Protein AF-A0A520BC47-F1 (afdb_monomer_lite)

Sequence (46 aa):
DNSYFISNVEELDKSWFSENDKVGICGATSTPMWLMEKVKSALELY

Foldseek 3Di:
DLDDDDPALVPDDCVSDDPPDDDDDDDDPPDDPVRVVVNVVSVVVD

Structure (mmCIF, N/CA/C/O backbone):
data_AF-A0A520BC47-F1
#
_entry.id   AF-A0A520BC47-F1
#
loop_
_atom_site.group_PDB
_atom_site.id
_atom_site.type_symbol
_atom_site.label_atom_id
_atom_site.label_alt_id
_atom_site.label_comp_id
_atom_site.label_asym_id
_atom_site.label_entity_id
_atom_site.label_seq_id
_atom_site.pdbx_PD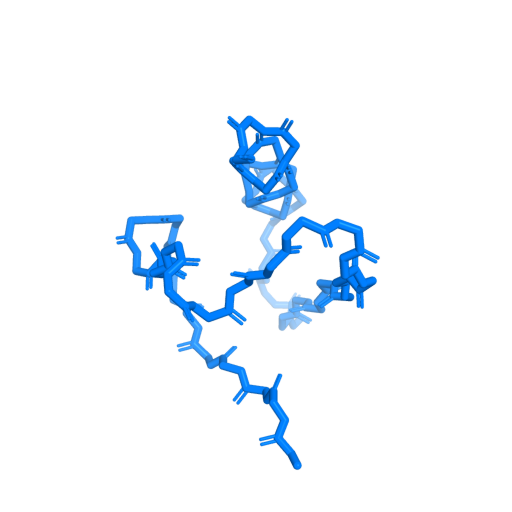B_ins_code
_atom_site.Cartn_x
_atom_site.Cartn_y
_atom_site.Cartn_z
_atom_site.occupancy
_atom_site.B_iso_or_equiv
_atom_site.auth_seq_id
_atom_site.auth_comp_id
_atom_site.auth_asym_id
_atom_site.auth_atom_id
_atom_site.pdbx_PDB_model_num
ATOM 1 N N . ASP A 1 1 ? -14.698 -10.431 -0.778 1.00 59.28 1 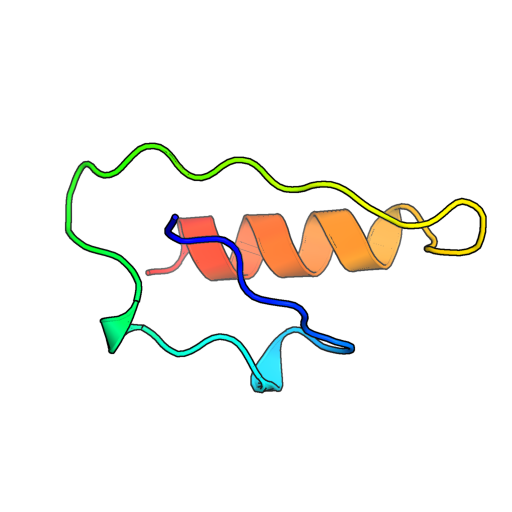ASP A N 1
ATOM 2 C CA . ASP A 1 1 ? -13.681 -9.671 -1.522 1.00 59.28 1 ASP A CA 1
ATOM 3 C C . ASP A 1 1 ? -13.574 -8.252 -1.003 1.00 59.28 1 ASP A C 1
ATOM 5 O O . ASP A 1 1 ? -14.439 -7.446 -1.305 1.00 59.28 1 ASP A O 1
ATOM 9 N N . ASN A 1 2 ? -12.533 -7.961 -0.219 1.00 80.69 2 ASN A N 1
ATOM 10 C CA . ASN A 1 2 ? -12.211 -6.611 0.265 1.00 80.69 2 ASN A CA 1
ATOM 11 C C . ASN A 1 2 ? -10.907 -6.142 -0.401 1.00 80.69 2 ASN A C 1
ATOM 13 O O . ASN A 1 2 ? -9.904 -5.899 0.265 1.00 80.69 2 ASN A O 1
ATOM 17 N N . SER A 1 3 ? -10.889 -6.124 -1.735 1.00 87.81 3 SER A N 1
ATOM 18 C CA . SER A 1 3 ? -9.735 -5.684 -2.521 1.00 87.81 3 SER A CA 1
ATOM 19 C C . SER A 1 3 ? -10.060 -4.360 -3.190 1.00 87.81 3 SER A C 1
ATOM 21 O O . SER A 1 3 ? -10.967 -4.281 -4.015 1.00 87.81 3 SER A O 1
ATOM 23 N N . TYR A 1 4 ? -9.302 -3.331 -2.831 1.00 89.00 4 TYR A N 1
ATOM 24 C CA . TYR A 1 4 ? -9.478 -1.977 -3.335 1.00 89.00 4 TYR A CA 1
ATOM 25 C C . TYR A 1 4 ? -8.294 -1.626 -4.228 1.00 89.00 4 TYR A C 1
ATOM 27 O O . TYR A 1 4 ? -7.140 -1.852 -3.859 1.00 89.00 4 TYR A O 1
ATOM 35 N N . PHE A 1 5 ? -8.581 -1.101 -5.416 1.00 90.75 5 PHE A N 1
ATOM 36 C CA . PHE A 1 5 ? -7.554 -0.563 -6.293 1.00 90.75 5 PHE A CA 1
ATOM 37 C C . PHE A 1 5 ? -7.435 0.933 -6.038 1.00 90.75 5 PHE A C 1
ATOM 39 O O . PHE A 1 5 ? -8.408 1.665 -6.190 1.00 90.75 5 PHE A O 1
ATOM 46 N N . ILE A 1 6 ? -6.239 1.364 -5.660 1.00 88.81 6 ILE A N 1
ATOM 47 C CA . ILE A 1 6 ? -5.905 2.762 -5.410 1.00 88.81 6 ILE A CA 1
ATOM 48 C C . ILE A 1 6 ? -4.671 3.130 -6.228 1.00 88.81 6 ILE A C 1
ATOM 50 O O . ILE A 1 6 ? -3.770 2.309 -6.412 1.00 88.81 6 ILE A O 1
ATOM 54 N N . SER A 1 7 ? -4.612 4.368 -6.709 1.00 89.00 7 SER A N 1
ATOM 55 C CA . SER A 1 7 ? -3.431 4.895 -7.401 1.00 89.00 7 SER A CA 1
ATOM 56 C C . SER A 1 7 ? -2.528 5.676 -6.449 1.00 89.00 7 SER A C 1
ATOM 58 O O . SER A 1 7 ? -1.315 5.713 -6.647 1.00 89.00 7 SER A O 1
ATOM 60 N N . ASN A 1 8 ? -3.104 6.280 -5.406 1.00 87.06 8 ASN A N 1
ATOM 61 C CA . ASN A 1 8 ? -2.386 7.066 -4.405 1.00 87.06 8 ASN A CA 1
ATOM 62 C C . ASN A 1 8 ? -2.915 6.825 -2.987 1.00 87.06 8 ASN A C 1
ATOM 64 O O . ASN A 1 8 ? -4.019 6.331 -2.785 1.00 87.06 8 ASN A O 1
ATOM 68 N N . VAL A 1 9 ? -2.118 7.235 -1.995 1.00 88.94 9 VAL A N 1
ATOM 69 C CA . VAL A 1 9 ? -2.452 7.098 -0.567 1.00 88.94 9 VAL A CA 1
ATOM 70 C C . VAL A 1 9 ? -3.708 7.883 -0.157 1.00 88.94 9 VAL A C 1
ATOM 72 O O . VAL A 1 9 ? -4.383 7.520 0.795 1.00 88.94 9 VAL A O 1
ATOM 75 N N . GLU A 1 10 ? -4.038 8.945 -0.891 1.00 89.31 10 GLU A N 1
ATOM 76 C CA . GLU A 1 10 ? -5.196 9.808 -0.624 1.00 89.31 10 GLU A CA 1
ATOM 77 C C . GLU A 1 10 ? -6.533 9.135 -0.952 1.00 89.31 10 GLU A C 1
ATOM 79 O O . GLU A 1 10 ? -7.570 9.557 -0.451 1.00 89.31 10 GLU A O 1
ATOM 84 N N . GLU A 1 11 ? -6.514 8.084 -1.776 1.00 90.19 11 GLU A N 1
ATOM 85 C CA . GLU A 1 11 ? -7.706 7.297 -2.094 1.00 90.19 11 GLU A CA 1
ATOM 86 C C . GLU A 1 11 ? -8.013 6.240 -1.025 1.00 90.19 11 GLU A C 1
ATOM 88 O O . GLU A 1 11 ? -9.060 5.606 -1.108 1.00 90.19 11 GLU A O 1
ATOM 93 N N . LEU A 1 12 ? -7.140 6.027 -0.026 1.00 88.62 12 LEU A N 1
ATOM 94 C CA . LEU A 1 12 ? -7.476 5.148 1.095 1.00 88.62 12 LEU A CA 1
ATOM 95 C C . LEU A 1 12 ? -8.580 5.771 1.946 1.00 88.62 12 LEU A C 1
ATOM 97 O O . LEU A 1 12 ? -8.392 6.818 2.567 1.00 88.62 12 LEU A O 1
ATOM 101 N N . ASP A 1 13 ? -9.700 5.063 2.054 1.00 87.00 13 ASP A N 1
ATOM 102 C CA . ASP A 1 13 ? -10.754 5.405 2.998 1.00 87.00 13 ASP A CA 1
ATOM 103 C C . ASP A 1 13 ? -10.554 4.637 4.308 1.00 87.00 13 ASP A C 1
ATOM 105 O O . ASP A 1 13 ? -10.461 3.407 4.325 1.00 87.00 13 ASP A O 1
ATOM 109 N N . LYS A 1 14 ? -10.525 5.359 5.433 1.00 83.62 14 LYS A N 1
ATOM 110 C CA . LYS A 1 14 ? -10.439 4.740 6.765 1.00 83.62 14 LYS A CA 1
ATOM 111 C C . LYS A 1 14 ? -11.613 3.806 7.036 1.00 83.62 14 LYS A C 1
ATOM 113 O O . LYS A 1 14 ? -11.450 2.834 7.758 1.00 83.62 14 LYS A O 1
ATOM 118 N N . SER A 1 15 ? -12.771 4.077 6.436 1.00 87.88 15 SER A N 1
ATOM 119 C CA . SER A 1 15 ? -13.983 3.266 6.585 1.00 87.88 15 SER A CA 1
ATOM 120 C C . SER A 1 15 ? -13.825 1.850 6.017 1.00 87.88 15 SER A C 1
ATOM 122 O O . SER A 1 15 ? -14.646 0.985 6.313 1.00 87.88 15 SER A O 1
ATOM 124 N N . TRP A 1 16 ? -12.799 1.597 5.192 1.00 87.25 16 TRP A N 1
ATOM 125 C CA . TRP A 1 16 ? -12.488 0.260 4.674 1.00 87.25 16 TRP A CA 1
ATOM 126 C C . TRP A 1 16 ? -11.771 -0.625 5.688 1.00 87.25 16 TRP A C 1
ATOM 128 O O . TRP A 1 16 ? -11.752 -1.845 5.521 1.00 87.25 16 TRP A O 1
ATOM 138 N N . PHE A 1 17 ? -11.172 -0.021 6.712 1.00 86.25 17 PHE A N 1
ATOM 139 C CA . PHE A 1 17 ? -10.357 -0.701 7.705 1.00 86.25 17 PHE A CA 1
ATOM 140 C C . PHE A 1 17 ? -11.020 -0.596 9.076 1.00 86.25 17 PHE A C 1
ATOM 142 O O . PHE A 1 17 ? -11.814 0.300 9.353 1.00 86.25 17 PHE A O 1
ATOM 149 N N . SER A 1 18 ? -10.727 -1.552 9.945 1.00 83.44 18 SER A N 1
ATOM 150 C CA . SER A 1 18 ? -11.198 -1.554 11.326 1.00 83.44 18 SER A CA 1
ATOM 151 C C . SER A 1 18 ? -10.028 -1.819 12.256 1.00 83.44 18 SER A C 1
ATOM 153 O O . SER A 1 18 ? -9.016 -2.403 11.864 1.00 83.44 18 SER A O 1
ATOM 155 N N . GLU A 1 19 ? -10.168 -1.376 13.499 1.00 79.75 19 GLU A N 1
ATOM 156 C CA . GLU A 1 19 ? -9.203 -1.655 14.554 1.00 79.75 19 GLU A CA 1
ATOM 157 C C . GLU A 1 19 ? -8.952 -3.172 14.654 1.00 79.75 19 GLU A C 1
ATOM 159 O O . GLU A 1 19 ? -9.885 -3.966 14.775 1.00 79.75 19 GLU A O 1
ATOM 164 N N . ASN A 1 20 ? -7.672 -3.566 14.574 1.00 83.19 20 ASN A N 1
ATOM 165 C CA . ASN A 1 20 ? -7.183 -4.954 14.578 1.00 83.19 20 ASN A CA 1
ATOM 166 C C . ASN A 1 20 ? -7.394 -5.777 13.281 1.00 83.19 20 ASN A C 1
ATOM 168 O O . ASN A 1 20 ? -7.248 -7.004 13.308 1.00 83.19 20 ASN A O 1
ATOM 172 N N . ASP A 1 21 ? -7.698 -5.140 12.144 1.00 85.81 21 ASP A N 1
ATOM 173 C CA . ASP A 1 21 ? -7.754 -5.825 10.843 1.00 85.81 21 ASP A CA 1
ATOM 174 C C . ASP A 1 21 ? -6.348 -6.140 10.279 1.00 85.81 21 ASP A C 1
ATOM 176 O O . ASP A 1 21 ? -5.347 -5.505 10.624 1.00 85.81 21 ASP A O 1
ATOM 180 N N . LYS A 1 22 ? -6.250 -7.148 9.403 1.00 87.88 22 LYS A N 1
ATOM 181 C CA . LYS A 1 22 ? -4.999 -7.561 8.751 1.00 87.88 22 LYS A CA 1
ATOM 182 C C . LYS A 1 22 ? -5.030 -7.166 7.283 1.00 87.88 22 LYS A C 1
ATOM 184 O O . LYS A 1 22 ? -5.579 -7.878 6.445 1.00 87.88 22 LYS A O 1
ATOM 189 N N . VAL A 1 23 ? -4.348 -6.073 6.966 1.00 89.12 23 VAL A N 1
ATOM 190 C CA . VAL A 1 23 ? -4.296 -5.530 5.607 1.00 89.12 23 VAL A CA 1
ATOM 191 C C . VAL A 1 23 ? -3.068 -6.045 4.857 1.00 89.12 23 VAL A C 1
ATOM 193 O O . VAL A 1 23 ? -1.941 -5.961 5.344 1.00 89.12 23 VAL A O 1
ATOM 196 N N . GLY A 1 24 ? -3.283 -6.566 3.648 1.00 88.94 24 GLY A N 1
ATOM 197 C CA . GLY A 1 24 ? -2.222 -6.903 2.699 1.00 88.94 24 GLY A CA 1
ATOM 198 C C . GLY A 1 24 ? -2.113 -5.842 1.606 1.00 88.94 24 GLY A C 1
ATOM 199 O O . GLY A 1 24 ? -3.125 -5.430 1.047 1.00 88.94 24 GLY A O 1
ATOM 200 N N . ILE A 1 25 ? -0.892 -5.420 1.277 1.00 89.19 25 ILE A N 1
ATOM 201 C CA . ILE A 1 25 ? -0.624 -4.448 0.208 1.00 89.19 25 ILE A CA 1
ATOM 202 C C . ILE A 1 25 ? 0.092 -5.180 -0.927 1.00 89.19 25 ILE A C 1
ATOM 204 O O . ILE A 1 25 ? 1.092 -5.858 -0.694 1.00 89.19 25 ILE A O 1
ATOM 208 N N . CYS A 1 26 ? -0.408 -5.039 -2.154 1.00 89.69 26 CYS A N 1
ATOM 209 C CA . CYS A 1 26 ? 0.223 -5.575 -3.357 1.00 89.69 26 CYS A CA 1
ATOM 210 C C . CYS A 1 26 ? 0.347 -4.465 -4.407 1.00 89.69 26 CYS A C 1
ATOM 212 O O . CYS A 1 26 ? -0.578 -3.675 -4.584 1.00 89.69 26 CYS A O 1
ATOM 214 N N . GLY A 1 27 ? 1.495 -4.396 -5.080 1.00 89.19 27 GLY A N 1
ATOM 215 C CA . GLY A 1 27 ? 1.774 -3.421 -6.134 1.00 89.19 27 GLY A CA 1
ATOM 216 C C . GLY A 1 27 ? 1.757 -4.052 -7.525 1.00 89.19 27 GLY A C 1
ATOM 217 O O . GLY A 1 27 ? 2.015 -5.246 -7.684 1.00 89.19 27 GLY A O 1
ATOM 218 N N . ALA A 1 28 ? 1.495 -3.238 -8.547 1.00 88.19 28 ALA A N 1
ATOM 219 C CA . ALA A 1 28 ? 1.702 -3.639 -9.935 1.00 88.19 28 ALA A CA 1
ATOM 220 C C . ALA A 1 28 ? 3.206 -3.663 -10.273 1.00 88.19 28 ALA A C 1
ATOM 222 O O . ALA A 1 28 ? 4.026 -3.076 -9.566 1.00 88.19 28 ALA A O 1
ATOM 223 N N . THR A 1 29 ? 3.584 -4.289 -11.394 1.00 89.12 29 THR A N 1
ATOM 224 C CA . THR A 1 29 ? 4.992 -4.421 -11.832 1.00 89.12 29 THR A CA 1
ATOM 225 C C . THR A 1 29 ? 5.729 -3.078 -11.954 1.00 89.12 29 THR A C 1
ATOM 227 O O . THR A 1 29 ? 6.946 -3.030 -11.807 1.00 89.12 29 THR A O 1
ATOM 230 N N . SER A 1 30 ? 5.006 -1.984 -12.204 1.00 88.56 30 SER A N 1
ATOM 231 C CA . SER A 1 30 ? 5.544 -0.627 -12.359 1.00 88.56 30 SER A CA 1
ATOM 232 C C . SER A 1 30 ? 5.394 0.257 -11.114 1.00 88.56 30 SER A C 1
ATOM 234 O O . SER A 1 30 ? 5.698 1.448 -11.178 1.00 88.56 30 SER A O 1
ATOM 236 N N . THR A 1 31 ? 4.904 -0.278 -9.993 1.00 88.69 31 THR A N 1
ATOM 237 C CA . THR A 1 31 ? 4.691 0.495 -8.764 1.00 88.69 31 THR A CA 1
ATOM 238 C C . THR A 1 31 ? 6.001 0.593 -7.971 1.00 88.69 31 THR A C 1
ATOM 240 O O . THR A 1 31 ? 6.536 -0.433 -7.547 1.00 88.69 31 THR A O 1
ATOM 243 N N . PRO A 1 32 ? 6.547 1.801 -7.739 1.00 90.12 32 PRO A N 1
ATOM 244 C CA . PRO A 1 32 ? 7.805 1.947 -7.021 1.00 90.12 32 PRO A CA 1
ATOM 245 C C . PRO A 1 32 ? 7.643 1.661 -5.520 1.00 90.12 32 PRO A C 1
ATOM 247 O O . PRO A 1 32 ? 6.605 1.946 -4.921 1.00 90.12 32 PRO A O 1
ATOM 250 N N . MET A 1 33 ? 8.704 1.148 -4.890 1.00 89.88 33 MET A N 1
ATOM 251 C CA . MET A 1 33 ? 8.682 0.719 -3.484 1.00 89.88 33 MET A CA 1
ATOM 252 C C . MET A 1 33 ? 8.311 1.840 -2.505 1.00 89.88 33 MET A C 1
ATOM 254 O O . MET A 1 33 ? 7.509 1.609 -1.605 1.00 89.88 33 MET A O 1
ATOM 258 N N . TRP A 1 34 ? 8.787 3.068 -2.737 1.00 92.44 34 TRP A N 1
ATOM 259 C CA . TRP A 1 34 ? 8.464 4.223 -1.888 1.00 92.44 34 TRP A CA 1
ATOM 260 C C . TRP A 1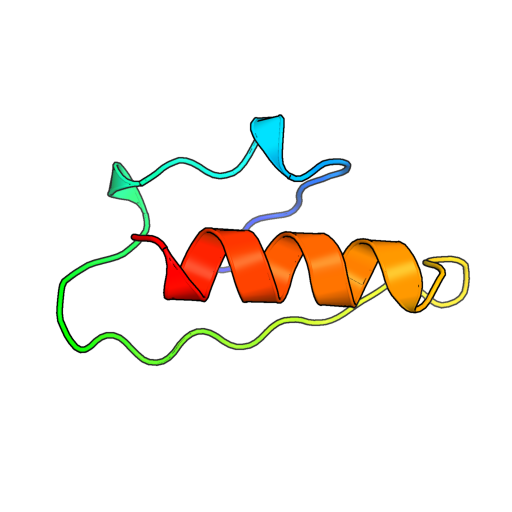 34 ? 6.957 4.515 -1.815 1.00 92.44 34 TRP A C 1
ATOM 262 O O . TRP A 1 34 ? 6.478 5.048 -0.816 1.00 92.44 34 TRP A O 1
ATOM 272 N N . LEU A 1 35 ? 6.191 4.183 -2.862 1.00 89.81 35 LEU A N 1
ATOM 273 C CA . LEU A 1 35 ? 4.743 4.387 -2.869 1.00 89.81 35 LEU A CA 1
ATOM 274 C C . LEU A 1 35 ? 4.052 3.346 -1.985 1.00 89.81 35 LEU A C 1
ATOM 276 O O . LEU A 1 35 ? 3.161 3.694 -1.215 1.00 89.81 35 LEU A O 1
ATOM 280 N N . MET A 1 36 ? 4.514 2.094 -2.033 1.00 90.19 36 MET A N 1
ATOM 281 C CA . MET A 1 36 ? 4.030 1.039 -1.138 1.00 90.19 36 MET A CA 1
ATOM 282 C C . MET A 1 36 ? 4.360 1.351 0.327 1.00 90.19 36 MET A C 1
ATOM 284 O O . MET A 1 36 ? 3.511 1.158 1.193 1.00 90.19 36 MET A O 1
ATOM 288 N N . GLU A 1 37 ? 5.552 1.887 0.606 1.00 91.94 37 GLU A N 1
ATOM 289 C CA . GLU A 1 37 ? 5.924 2.330 1.955 1.00 91.94 37 GLU A CA 1
ATOM 290 C C . GLU A 1 37 ? 5.025 3.462 2.454 1.00 91.94 37 GLU A C 1
ATOM 292 O O . GLU A 1 37 ? 4.547 3.399 3.581 1.00 91.94 37 GLU A O 1
ATOM 297 N N . LYS A 1 38 ? 4.711 4.453 1.607 1.00 91.62 38 LYS A N 1
ATOM 298 C CA . LYS A 1 38 ? 3.754 5.511 1.965 1.00 91.62 38 LYS A CA 1
ATOM 299 C C . LYS A 1 38 ? 2.376 4.956 2.322 1.00 91.62 38 LYS A C 1
ATOM 301 O O . LYS A 1 38 ? 1.792 5.399 3.307 1.00 91.62 38 LYS A O 1
ATOM 306 N N . VAL A 1 39 ? 1.866 3.997 1.543 1.00 90.88 39 VAL A N 1
ATOM 307 C CA . VAL A 1 39 ? 0.578 3.341 1.826 1.00 90.88 39 VAL A CA 1
ATOM 308 C C . VAL A 1 39 ? 0.638 2.587 3.152 1.00 90.88 39 VAL A C 1
ATOM 310 O O . VAL A 1 39 ? -0.257 2.738 3.978 1.00 90.88 39 VAL A O 1
ATOM 313 N N . LYS A 1 40 ? 1.720 1.839 3.395 1.00 89.94 40 LYS A N 1
ATOM 314 C CA . LYS A 1 40 ? 1.940 1.148 4.668 1.00 89.94 40 LYS A CA 1
ATOM 315 C C . LYS A 1 40 ? 1.939 2.130 5.844 1.00 89.94 40 LYS A C 1
ATOM 317 O O . LYS A 1 40 ? 1.205 1.912 6.798 1.00 89.94 40 LYS A O 1
ATOM 322 N N . SER A 1 41 ? 2.709 3.215 5.768 1.00 91.44 41 SER A N 1
ATOM 323 C CA . SER A 1 41 ? 2.784 4.201 6.851 1.00 91.44 41 SER A CA 1
ATOM 324 C C . SER A 1 41 ? 1.447 4.888 7.119 1.00 91.44 41 SER A C 1
ATOM 326 O O . SER A 1 41 ? 1.141 5.177 8.269 1.00 91.44 41 SER A O 1
ATOM 328 N N . ALA A 1 42 ? 0.635 5.136 6.086 1.00 89.69 42 ALA A N 1
ATOM 329 C CA . ALA A 1 42 ? -0.713 5.667 6.272 1.00 89.69 42 ALA A CA 1
ATOM 330 C C . ALA A 1 42 ? -1.629 4.672 6.998 1.00 89.69 42 ALA A C 1
ATOM 3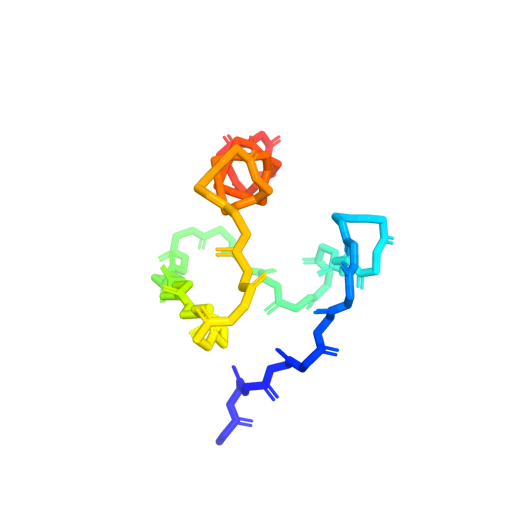32 O O . ALA A 1 42 ? -2.358 5.080 7.894 1.00 89.69 42 ALA A O 1
ATOM 333 N N . LEU A 1 43 ? -1.538 3.381 6.664 1.00 87.50 43 LEU A N 1
ATOM 334 C CA . LEU A 1 43 ? -2.277 2.318 7.351 1.00 87.50 43 LEU A CA 1
ATOM 335 C C . LEU A 1 43 ? -1.823 2.121 8.805 1.00 87.50 43 LEU A C 1
ATOM 337 O O . LEU A 1 43 ? -2.653 1.814 9.645 1.00 87.50 43 LEU A O 1
ATOM 341 N N . GLU A 1 44 ? -0.539 2.319 9.119 1.00 86.88 44 GLU A N 1
ATOM 34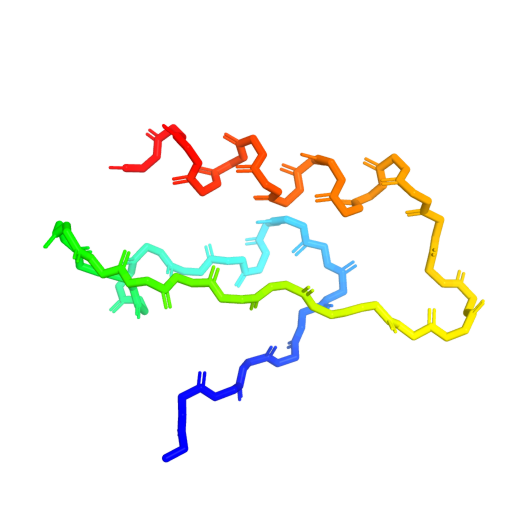2 C CA . GLU A 1 44 ? -0.016 2.263 10.498 1.00 86.88 44 GLU A CA 1
ATOM 343 C C . GLU A 1 44 ? -0.422 3.480 11.354 1.00 86.88 44 GLU A C 1
ATOM 345 O O . GLU A 1 44 ? -0.359 3.419 12.580 1.00 86.88 44 GLU A O 1
ATOM 350 N N . LEU A 1 45 ? -0.801 4.595 10.718 1.00 81.25 45 LEU A N 1
ATOM 351 C CA . LEU A 1 45 ? -1.278 5.821 11.373 1.00 81.25 45 LEU A CA 1
ATOM 352 C C . LEU A 1 45 ? -2.788 5.814 11.656 1.00 81.25 45 LEU A C 1
ATOM 354 O O . LEU A 1 45 ? -3.270 6.718 12.347 1.00 81.25 45 LEU A O 1
ATOM 358 N N . TYR A 1 46 ? -3.531 4.877 11.065 1.00 74.00 46 TYR A N 1
ATOM 359 C CA . TYR A 1 46 ? -4.971 4.715 11.262 1.00 74.00 46 TYR A CA 1
ATOM 360 C C . TYR A 1 46 ? -5.268 3.810 12.451 1.00 74.00 46 TYR A C 1
ATOM 362 O O . TYR A 1 46 ? -6.195 4.193 13.199 1.00 74.00 46 TYR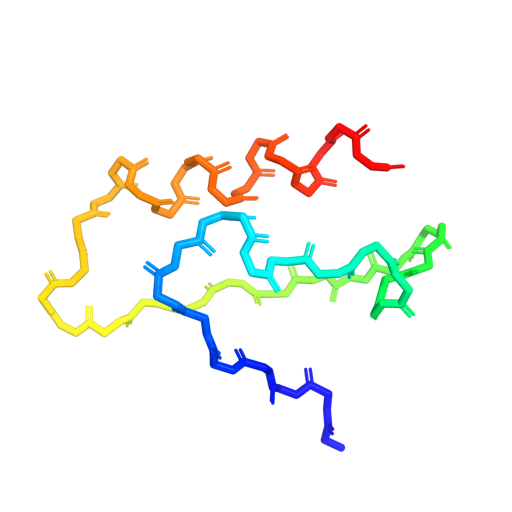 A O 1
#

pLDDT: mean 87.17, std 5.42, range [59.28, 92.44]

Radius of gyration: 10.51 Å; chains: 1; bounding box: 23×20×27 Å

Secondary structure (DSSP, 8-state):
------SSGGG--GGG--TT--------TT--HHHHHHHHHHHHT-